Protein AF-A0A358DDV9-F1 (afdb_monomer_lite)

Radius of gyration: 21.18 Å; chains: 1; bounding box: 44×52×51 Å

Structure (mmCIF, N/CA/C/O backbone):
data_AF-A0A358DDV9-F1
#
_entry.id   AF-A0A358DDV9-F1
#
loop_
_atom_site.group_PDB
_atom_site.id
_atom_site.type_symbol
_atom_site.label_atom_id
_atom_site.label_alt_id
_atom_site.label_comp_id
_atom_site.label_asym_id
_atom_site.label_entity_id
_atom_site.label_seq_id
_atom_site.pdbx_PDB_ins_code
_atom_site.Cartn_x
_atom_site.Cartn_y
_atom_site.Cartn_z
_atom_site.occupancy
_atom_site.B_iso_or_equiv
_atom_site.auth_seq_id
_atom_site.auth_comp_id
_atom_site.auth_asym_id
_atom_site.auth_atom_id
_atom_site.pdbx_PDB_model_num
ATOM 1 N N . THR A 1 1 ? -27.838 -27.484 -22.856 1.00 43.94 1 THR A N 1
ATOM 2 C CA . THR A 1 1 ? -27.540 -26.101 -23.282 1.00 43.94 1 THR A CA 1
ATOM 3 C C . THR A 1 1 ? -26.037 -25.939 -23.310 1.00 43.94 1 THR A C 1
ATOM 5 O O . THR A 1 1 ? -25.402 -26.093 -22.277 1.00 43.94 1 THR A O 1
ATOM 8 N N . ALA A 1 2 ? -25.456 -25.784 -24.502 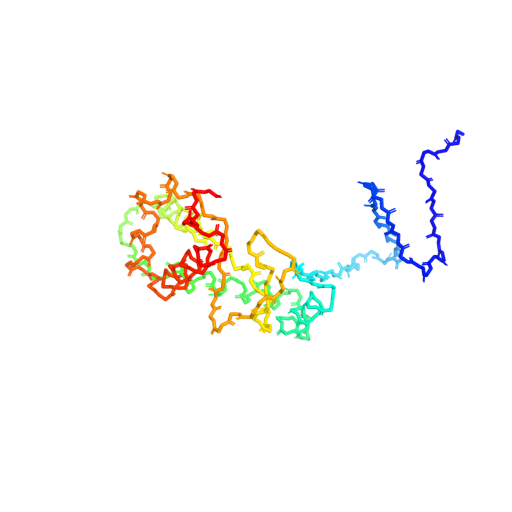1.00 45.12 2 ALA A N 1
ATOM 9 C CA . ALA A 1 2 ? -24.012 -25.664 -24.697 1.00 45.12 2 ALA A CA 1
ATOM 10 C C . ALA A 1 2 ? -23.512 -24.397 -23.985 1.00 45.12 2 ALA A C 1
ATOM 12 O O . ALA A 1 2 ? -23.775 -23.284 -24.432 1.00 45.12 2 ALA A O 1
ATOM 13 N N . GLY A 1 3 ? -22.915 -24.582 -22.807 1.00 51.78 3 GLY A N 1
ATOM 14 C CA . GLY A 1 3 ? -22.525 -23.502 -21.911 1.00 51.78 3 GLY A CA 1
ATOM 15 C C . GLY A 1 3 ? -21.353 -22.710 -22.472 1.00 51.78 3 GLY A C 1
ATOM 16 O O . GLY A 1 3 ? -20.380 -23.279 -22.956 1.00 51.78 3 GLY A O 1
ATOM 17 N N . THR A 1 4 ? -21.432 -21.390 -22.355 1.00 67.25 4 THR A N 1
ATOM 18 C CA . THR A 1 4 ? -20.440 -20.382 -22.767 1.00 67.25 4 THR A CA 1
ATOM 19 C C . THR A 1 4 ? -19.087 -20.477 -22.046 1.00 67.25 4 THR A C 1
ATOM 21 O O . THR A 1 4 ? -18.255 -19.589 -22.189 1.00 67.25 4 THR A O 1
ATOM 24 N N . ARG A 1 5 ? -18.837 -21.533 -21.260 1.00 64.50 5 ARG A N 1
ATOM 25 C CA . ARG A 1 5 ? -17.625 -21.710 -20.453 1.00 64.50 5 ARG A CA 1
ATOM 26 C C . ARG A 1 5 ? -17.111 -23.139 -20.577 1.00 64.50 5 ARG A C 1
ATOM 28 O O . ARG A 1 5 ? -17.841 -24.095 -20.319 1.00 64.50 5 ARG A O 1
ATOM 35 N N . LYS A 1 6 ? -15.842 -23.279 -20.962 1.00 72.81 6 LYS A N 1
ATOM 36 C CA . LYS A 1 6 ? -15.148 -24.565 -21.074 1.00 72.81 6 LYS A CA 1
ATOM 37 C C . LYS A 1 6 ? -14.293 -24.783 -19.830 1.00 72.81 6 LYS A C 1
ATOM 39 O O . LYS A 1 6 ? -13.366 -24.021 -19.580 1.00 72.81 6 LYS A O 1
ATOM 44 N N . ILE A 1 7 ? -14.615 -25.818 -19.055 1.00 68.69 7 ILE A N 1
ATOM 45 C CA . ILE A 1 7 ? -13.863 -26.182 -17.849 1.00 68.69 7 ILE A CA 1
ATOM 46 C C . ILE A 1 7 ? -12.661 -27.031 -18.259 1.00 68.69 7 ILE A C 1
ATOM 48 O O . ILE A 1 7 ? -12.810 -28.067 -18.910 1.00 68.69 7 ILE A O 1
ATOM 52 N N . TYR A 1 8 ? -11.470 -26.599 -17.859 1.00 69.56 8 TYR A N 1
ATOM 53 C CA . TYR A 1 8 ? -10.222 -27.311 -18.097 1.00 69.56 8 TYR A CA 1
ATOM 54 C C . TYR A 1 8 ? -9.736 -27.954 -16.794 1.00 69.56 8 TYR A C 1
ATOM 56 O O . TYR A 1 8 ? -9.265 -27.263 -15.901 1.00 69.56 8 TYR A O 1
ATOM 64 N N . THR A 1 9 ? -9.840 -29.281 -16.674 1.00 66.75 9 THR A N 1
ATOM 65 C CA . THR A 1 9 ? -9.521 -30.012 -15.426 1.00 66.75 9 THR A CA 1
ATOM 66 C C . THR A 1 9 ? -8.080 -30.530 -15.341 1.00 66.75 9 THR A C 1
ATOM 68 O O . THR A 1 9 ? -7.675 -31.032 -14.297 1.00 66.75 9 THR A O 1
ATOM 71 N N . ARG A 1 10 ? -7.301 -30.457 -16.432 1.00 62.28 10 ARG A N 1
ATOM 72 C CA . ARG A 1 10 ? -5.913 -30.969 -16.52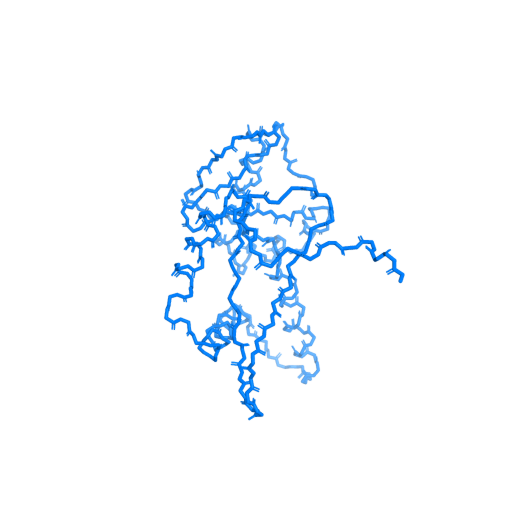5 1.00 62.28 10 ARG A CA 1
ATOM 73 C C . ARG A 1 10 ? -5.003 -30.105 -17.410 1.00 62.28 10 ARG A C 1
ATOM 75 O O . ARG A 1 10 ? -4.125 -30.625 -18.093 1.00 62.28 10 ARG A O 1
ATOM 82 N N . TYR A 1 11 ? -5.261 -28.802 -17.490 1.00 57.62 11 TYR A N 1
ATOM 83 C CA . TYR A 1 11 ? -4.493 -27.914 -18.365 1.00 57.62 11 TYR A CA 1
ATOM 84 C C . TYR A 1 11 ? -3.244 -27.400 -17.645 1.00 57.62 11 TYR A C 1
ATOM 86 O O . TYR A 1 11 ? -3.346 -26.836 -16.564 1.00 57.62 11 TYR A O 1
ATOM 94 N N . GLY A 1 12 ? -2.074 -27.640 -18.241 1.00 60.81 12 GLY A N 1
ATOM 95 C CA . GLY A 1 12 ? -0.760 -27.250 -17.712 1.00 60.81 12 GLY A CA 1
ATOM 96 C C . GLY A 1 12 ? -0.007 -26.278 -18.622 1.00 60.81 12 GLY A C 1
ATOM 97 O O . GLY A 1 12 ? 1.214 -26.339 -18.692 1.00 60.81 12 GLY A O 1
ATOM 98 N N . ARG A 1 13 ? -0.725 -25.450 -19.388 1.00 70.00 13 ARG A N 1
ATOM 99 C CA . ARG A 1 13 ? -0.152 -24.342 -20.168 1.00 70.00 13 ARG A CA 1
ATOM 100 C C . ARG A 1 13 ? -0.736 -23.023 -19.676 1.00 70.00 13 ARG A C 1
ATOM 102 O O . ARG A 1 13 ? -1.776 -23.019 -19.018 1.00 70.00 13 ARG A O 1
ATOM 109 N N . ASP A 1 14 ? -0.108 -21.926 -20.071 1.00 74.62 14 ASP A N 1
ATOM 110 C CA . ASP A 1 14 ? -0.629 -20.588 -19.815 1.00 74.62 14 ASP A CA 1
ATOM 111 C C . ASP A 1 14 ? -1.995 -20.402 -20.493 1.00 74.62 14 ASP A C 1
ATOM 113 O O . ASP A 1 14 ? -2.228 -20.843 -21.628 1.00 74.62 14 ASP A O 1
ATOM 117 N N . ILE A 1 15 ? -2.921 -19.786 -19.759 1.00 81.62 15 ILE A N 1
ATOM 118 C CA . ILE A 1 15 ? -4.228 -19.348 -20.255 1.00 81.62 15 ILE A CA 1
ATOM 119 C C . ILE A 1 15 ? -4.126 -17.835 -20.464 1.00 81.62 15 ILE A C 1
ATOM 121 O O . ILE A 1 15 ? -3.688 -17.126 -19.563 1.00 81.62 15 ILE A O 1
ATOM 125 N N . ALA A 1 16 ? -4.525 -17.351 -21.640 1.00 83.69 16 ALA A N 1
ATOM 126 C CA . ALA A 1 16 ? -4.517 -15.934 -22.002 1.00 83.69 16 ALA A CA 1
ATOM 127 C C . ALA A 1 16 ? -5.870 -15.529 -22.613 1.00 83.69 16 ALA A C 1
ATOM 129 O O . ALA A 1 16 ? -6.517 -16.344 -23.276 1.00 83.69 16 ALA A O 1
ATOM 130 N N . GLY A 1 17 ? -6.293 -14.286 -22.377 1.00 88.00 17 GLY A N 1
ATOM 131 C CA . GLY A 1 17 ? -7.603 -13.756 -22.757 1.00 88.00 17 GLY A CA 1
ATOM 132 C C . GLY A 1 17 ? -8.159 -12.773 -21.722 1.00 88.00 17 GLY A C 1
ATOM 133 O O . GLY A 1 17 ? -7.622 -12.651 -20.624 1.00 88.00 17 GLY A O 1
ATOM 134 N N . ASP A 1 18 ? -9.251 -12.102 -22.080 1.00 90.12 18 ASP A N 1
ATOM 135 C CA . ASP A 1 18 ? -9.812 -10.990 -21.295 1.00 90.12 18 ASP A CA 1
ATOM 136 C C . ASP A 1 18 ? -10.869 -11.429 -20.258 1.00 90.12 18 ASP A C 1
ATOM 138 O O . ASP A 1 18 ? -11.286 -10.636 -19.419 1.00 90.12 18 ASP A O 1
ATOM 142 N N . ASP A 1 19 ? -11.302 -12.695 -20.297 1.00 90.44 19 ASP A N 1
ATOM 143 C CA . ASP A 1 19 ? -12.260 -13.304 -19.357 1.00 90.44 19 ASP A CA 1
ATOM 144 C C . ASP A 1 19 ? -11.691 -14.635 -18.844 1.00 90.44 19 ASP A C 1
ATOM 146 O O . ASP A 1 19 ? -11.998 -15.723 -19.344 1.00 90.44 19 ASP A O 1
ATOM 150 N N . ILE A 1 20 ? -10.768 -14.531 -17.884 1.00 87.94 20 ILE A N 1
ATOM 151 C CA . ILE A 1 20 ? -10.123 -15.671 -17.229 1.00 87.94 20 ILE A CA 1
ATOM 152 C C . ILE A 1 20 ? -10.544 -15.700 -15.765 1.00 87.94 20 ILE A C 1
ATOM 154 O O . ILE A 1 20 ? -10.484 -14.699 -15.056 1.00 87.94 20 ILE A O 1
ATOM 158 N N . GLY A 1 21 ? -10.905 -16.889 -15.291 1.00 87.94 21 GLY A N 1
ATOM 159 C CA . GLY A 1 21 ? -11.133 -17.157 -13.881 1.00 87.94 21 GLY A CA 1
ATOM 160 C C . GLY A 1 21 ? -10.592 -18.524 -13.491 1.00 87.94 21 GLY A C 1
ATOM 161 O O . GLY A 1 21 ? -10.412 -19.406 -14.333 1.00 87.94 21 GLY A O 1
ATOM 162 N N . ALA A 1 22 ? -10.361 -18.701 -12.196 1.00 87.06 22 ALA A N 1
ATOM 163 C CA . ALA A 1 22 ? -10.028 -19.987 -11.605 1.00 87.06 22 ALA A CA 1
ATOM 164 C C . ALA A 1 22 ? -11.187 -20.460 -10.721 1.00 87.06 22 ALA A C 1
ATOM 166 O O . ALA A 1 22 ? -11.834 -19.664 -10.041 1.00 87.06 22 ALA A O 1
ATOM 167 N N . TYR A 1 23 ? -11.447 -21.765 -10.737 1.00 89.00 23 TYR A N 1
ATOM 168 C CA . TYR A 1 23 ? -12.404 -22.414 -9.850 1.00 89.00 23 TYR A CA 1
ATOM 169 C C . TYR A 1 23 ? -11.693 -23.547 -9.121 1.00 89.00 23 TYR A C 1
ATOM 171 O O . TYR A 1 23 ? -11.092 -24.415 -9.756 1.00 89.00 23 TYR A O 1
ATOM 179 N N . PHE A 1 24 ? -11.784 -23.530 -7.796 1.00 89.00 24 PHE A N 1
ATOM 180 C CA . PHE A 1 24 ? -11.208 -24.543 -6.924 1.00 89.00 24 PHE A CA 1
ATOM 181 C C . PHE A 1 24 ? -12.332 -25.227 -6.149 1.00 89.00 24 PHE A C 1
ATOM 183 O O . PHE A 1 24 ? -13.232 -24.564 -5.633 1.00 89.00 24 PHE A O 1
ATOM 190 N N . SER A 1 25 ? -12.278 -26.553 -6.070 1.00 91.38 25 SER A N 1
ATOM 191 C CA . SER A 1 25 ? -13.207 -27.372 -5.293 1.00 91.38 25 SER A CA 1
ATOM 192 C C . SER A 1 25 ? -12.424 -28.275 -4.356 1.00 91.38 25 SER A C 1
ATOM 194 O O . SER A 1 25 ? -11.454 -28.904 -4.783 1.00 91.38 25 SER A O 1
ATOM 196 N N . TYR A 1 26 ? -12.878 -28.366 -3.112 1.00 92.25 26 TYR A N 1
ATOM 197 C CA . TYR A 1 26 ? -12.244 -29.146 -2.057 1.00 92.25 26 TYR A CA 1
ATOM 198 C C . TYR A 1 26 ? -13.304 -29.984 -1.346 1.00 92.25 26 TYR A C 1
ATOM 200 O O . TYR A 1 26 ? -14.409 -29.497 -1.098 1.00 92.25 26 TYR A O 1
ATOM 208 N N . ASP A 1 27 ? -12.956 -31.218 -0.994 1.00 95.25 27 ASP A N 1
ATOM 209 C CA . ASP A 1 27 ? -13.767 -32.041 -0.102 1.00 95.25 27 ASP A CA 1
ATOM 210 C C . ASP A 1 27 ? -13.428 -31.659 1.344 1.00 95.25 27 ASP A C 1
ATOM 212 O O . ASP A 1 27 ? -12.321 -31.927 1.807 1.00 95.25 27 ASP A O 1
ATOM 216 N N . VAL A 1 28 ? -14.363 -31.017 2.049 1.00 96.00 28 VAL A N 1
ATOM 217 C CA . VAL A 1 28 ? -14.171 -30.538 3.431 1.00 96.00 28 VAL A CA 1
ATOM 218 C C . VAL A 1 28 ? -15.183 -31.150 4.391 1.00 96.00 28 VAL A C 1
ATOM 220 O O . VAL A 1 28 ? -16.326 -31.440 4.024 1.00 96.00 28 VAL A O 1
ATOM 223 N N . LYS A 1 29 ? -14.782 -31.331 5.650 1.00 96.81 29 LYS A N 1
ATOM 224 C CA . LYS A 1 29 ? -15.687 -31.738 6.734 1.00 96.81 29 LYS A CA 1
ATOM 225 C C . LYS A 1 29 ? -16.402 -30.530 7.338 1.00 96.81 29 LYS A C 1
ATOM 227 O O . LYS A 1 29 ? -15.952 -29.391 7.241 1.00 96.81 29 LYS A O 1
ATOM 232 N N . ALA A 1 30 ? -17.516 -30.784 8.025 1.00 94.81 30 ALA A N 1
ATOM 233 C CA . ALA A 1 30 ? -18.192 -29.748 8.798 1.00 94.81 30 ALA A CA 1
ATOM 234 C C . ALA A 1 30 ? -17.233 -29.148 9.845 1.00 94.81 30 ALA A C 1
ATOM 236 O O . ALA A 1 30 ? -16.686 -29.878 10.672 1.00 94.81 30 ALA A O 1
ATOM 237 N N . GLY A 1 31 ? -17.043 -27.826 9.797 1.00 93.75 31 GLY A N 1
ATOM 238 C CA . GLY A 1 31 ? -16.140 -27.090 10.690 1.00 93.75 31 GLY A CA 1
ATOM 239 C C . GLY A 1 31 ? -14.679 -27.014 10.232 1.00 93.75 31 GLY A C 1
ATOM 240 O O . GLY A 1 31 ? -13.867 -26.443 10.953 1.00 93.75 31 GLY A O 1
ATOM 241 N N . GLU A 1 32 ? -14.332 -27.565 9.066 1.00 96.00 32 GLU A N 1
ATOM 242 C CA . GLU A 1 32 ? -12.999 -27.422 8.474 1.00 96.00 32 GLU A CA 1
ATOM 243 C C . GLU A 1 32 ? -12.849 -26.063 7.769 1.00 96.00 32 GLU A C 1
ATOM 245 O O . GLU A 1 32 ? -13.756 -25.612 7.065 1.00 96.00 32 GLU A O 1
ATOM 250 N N . THR A 1 33 ? -11.700 -25.412 7.962 1.00 94.19 33 THR A N 1
ATOM 251 C CA . THR A 1 33 ? -11.392 -24.086 7.408 1.00 94.19 33 THR A CA 1
ATOM 252 C C . THR A 1 33 ? -10.370 -24.213 6.289 1.00 94.19 33 THR A C 1
ATOM 254 O O . THR A 1 33 ? -9.328 -24.840 6.467 1.00 94.19 33 THR A O 1
ATOM 257 N N . ILE A 1 34 ? -10.642 -23.564 5.158 1.00 93.62 34 ILE A N 1
ATOM 258 C CA . ILE A 1 34 ? -9.663 -23.377 4.087 1.00 93.62 34 ILE A CA 1
ATOM 259 C C . ILE A 1 34 ? -9.066 -21.985 4.243 1.00 93.62 34 ILE A C 1
ATOM 261 O O . ILE A 1 34 ? -9.779 -20.986 4.147 1.00 93.62 34 ILE A O 1
ATOM 265 N N . GLU A 1 35 ? -7.760 -21.922 4.467 1.00 93.44 35 GLU A N 1
ATOM 266 C CA . GLU A 1 35 ? -7.022 -20.665 4.480 1.00 93.44 35 GLU A CA 1
ATOM 267 C C . GLU A 1 35 ? -6.398 -20.409 3.106 1.00 93.44 35 GLU A C 1
ATOM 269 O O . GLU A 1 35 ? -5.891 -21.323 2.454 1.00 93.44 35 GLU A O 1
ATOM 274 N N . VAL A 1 36 ? -6.447 -19.154 2.657 1.00 92.56 36 VAL A N 1
ATOM 275 C CA . VAL A 1 36 ? -5.924 -18.739 1.353 1.00 92.56 36 VAL A CA 1
ATOM 276 C C . VAL A 1 36 ? -4.949 -17.593 1.552 1.00 92.56 36 VAL A C 1
ATOM 278 O O . VAL A 1 36 ? -5.253 -16.611 2.227 1.00 92.56 36 VAL A O 1
ATOM 281 N N . GLN A 1 37 ? -3.790 -17.719 0.918 1.00 94.06 37 GLN A N 1
ATOM 282 C CA . GLN A 1 37 ? -2.757 -16.699 0.878 1.00 94.06 37 GLN A CA 1
ATOM 283 C C . GLN A 1 37 ? -2.622 -16.161 -0.542 1.00 94.06 37 GLN A C 1
ATOM 285 O O . GLN A 1 37 ? -2.639 -16.927 -1.507 1.00 94.06 37 GLN A O 1
ATOM 290 N N . ILE A 1 38 ? -2.492 -14.842 -0.670 1.00 94.56 38 ILE A N 1
ATOM 291 C CA . ILE A 1 38 ? -2.387 -14.163 -1.961 1.00 94.56 38 ILE A CA 1
ATOM 292 C C . ILE A 1 38 ? -1.228 -13.175 -1.886 1.00 94.56 38 ILE A C 1
ATOM 294 O O . ILE A 1 38 ? -1.235 -12.276 -1.049 1.00 94.56 38 ILE A O 1
ATOM 298 N N . GLY A 1 39 ? -0.250 -13.357 -2.769 1.00 95.56 39 GLY A N 1
ATOM 299 C CA . GLY A 1 39 ? 0.784 -12.370 -3.060 1.00 95.56 39 GLY A CA 1
ATOM 300 C C . GLY A 1 39 ? 0.441 -11.627 -4.346 1.00 95.56 39 GLY A C 1
ATOM 301 O O . GLY A 1 39 ? -0.115 -12.213 -5.278 1.00 95.56 39 GLY A O 1
ATOM 302 N N . VAL A 1 40 ? 0.771 -10.341 -4.401 1.00 97.00 40 VAL A N 1
ATOM 303 C CA . VAL A 1 40 ? 0.565 -9.482 -5.573 1.00 97.00 40 VAL A CA 1
ATOM 304 C C . VAL A 1 40 ? 1.893 -8.820 -5.920 1.00 97.00 40 VAL A C 1
ATOM 306 O O . VAL A 1 40 ? 2.681 -8.514 -5.030 1.00 97.00 40 VAL A O 1
ATOM 309 N N . SER A 1 41 ? 2.138 -8.625 -7.212 1.00 98.06 41 SER A N 1
ATOM 310 C CA . SER A 1 41 ? 3.259 -7.848 -7.741 1.00 98.06 41 SER A CA 1
ATOM 311 C C . SER A 1 41 ? 2.834 -7.211 -9.059 1.00 98.06 41 SER A C 1
ATOM 313 O O . SER A 1 41 ? 2.090 -7.814 -9.836 1.00 98.06 41 SER A O 1
ATOM 315 N N . PHE A 1 42 ? 3.333 -6.004 -9.317 1.00 96.25 42 PHE A N 1
ATOM 316 C CA . PHE A 1 42 ? 3.199 -5.330 -10.611 1.00 96.25 42 PHE A CA 1
ATOM 317 C C . PHE A 1 42 ? 4.318 -5.703 -11.598 1.00 96.25 42 PHE A C 1
ATOM 319 O O . PHE A 1 42 ? 4.303 -5.243 -12.736 1.00 96.25 42 PHE A O 1
ATOM 326 N N . VAL A 1 43 ? 5.292 -6.516 -11.173 1.00 97.75 43 VAL A N 1
ATOM 327 C CA . VAL A 1 43 ? 6.468 -6.901 -11.963 1.00 97.75 43 VAL A CA 1
ATOM 328 C C . VAL A 1 43 ? 6.337 -8.328 -12.486 1.00 97.75 43 VAL A C 1
ATOM 330 O O . VAL A 1 43 ? 6.463 -8.557 -13.687 1.00 97.75 43 VAL A O 1
ATOM 333 N N . SER A 1 44 ? 6.119 -9.313 -11.606 1.00 96.81 44 SER A N 1
ATOM 334 C CA . SER A 1 44 ? 6.061 -10.718 -12.026 1.00 96.81 44 SER A CA 1
ATOM 335 C C . SER A 1 44 ? 5.386 -11.642 -11.009 1.00 96.81 44 SER A C 1
ATOM 337 O O . SER A 1 44 ? 5.310 -11.355 -9.816 1.00 96.81 44 SER A O 1
ATOM 339 N N . THR A 1 45 ? 4.965 -12.828 -11.460 1.00 96.50 45 THR A N 1
ATOM 340 C CA . THR A 1 45 ? 4.475 -13.894 -10.569 1.00 96.50 45 THR A CA 1
ATOM 341 C C . THR A 1 45 ? 5.559 -14.433 -9.633 1.00 96.50 45 THR A C 1
ATOM 343 O O . THR A 1 45 ? 5.239 -14.937 -8.558 1.00 96.50 45 THR A O 1
ATOM 346 N N . ALA A 1 46 ? 6.835 -14.349 -10.030 1.00 97.69 46 ALA A N 1
ATOM 347 C CA . ALA A 1 46 ? 7.959 -14.738 -9.182 1.00 97.69 46 ALA A CA 1
ATOM 348 C C . ALA A 1 46 ? 8.132 -13.748 -8.023 1.00 97.69 46 ALA A C 1
ATOM 350 O O . ALA A 1 46 ? 8.225 -14.177 -6.878 1.00 97.69 46 ALA A O 1
ATOM 351 N N . ASN A 1 47 ? 8.053 -12.445 -8.299 1.00 98.31 47 ASN A N 1
ATOM 352 C CA . ASN A 1 47 ? 8.091 -11.413 -7.266 1.00 98.31 47 ASN A CA 1
ATOM 353 C C . ASN A 1 47 ? 6.861 -11.496 -6.351 1.00 98.31 47 ASN A C 1
ATOM 355 O O . ASN A 1 47 ? 6.996 -11.386 -5.142 1.00 98.31 47 ASN A O 1
ATOM 359 N N . ALA A 1 48 ? 5.668 -11.774 -6.892 1.00 98.00 48 ALA A N 1
ATOM 360 C CA . ALA A 1 48 ? 4.475 -11.988 -6.067 1.00 98.00 48 ALA A CA 1
ATOM 361 C C . ALA A 1 48 ? 4.655 -13.153 -5.073 1.00 98.00 48 ALA A C 1
ATOM 363 O O . ALA A 1 48 ? 4.189 -13.081 -3.935 1.00 98.00 48 ALA A O 1
ATOM 364 N N . ARG A 1 49 ? 5.345 -14.223 -5.494 1.00 96.56 49 ARG A N 1
ATOM 365 C CA . ARG A 1 49 ? 5.719 -15.343 -4.622 1.00 96.56 49 ARG A CA 1
ATOM 366 C C . ARG A 1 49 ? 6.773 -14.932 -3.595 1.00 96.56 49 ARG A C 1
ATOM 368 O O . ARG A 1 49 ? 6.608 -15.269 -2.431 1.00 96.56 49 ARG A O 1
ATOM 375 N N . GLU A 1 50 ? 7.799 -14.190 -4.005 1.00 98.00 50 GLU A N 1
ATOM 376 C CA . GLU A 1 50 ? 8.831 -13.662 -3.103 1.00 98.00 50 GLU A CA 1
ATOM 377 C C . GLU A 1 50 ? 8.224 -12.758 -2.018 1.00 98.00 50 GLU A C 1
ATOM 379 O O . GLU A 1 50 ? 8.525 -12.940 -0.841 1.00 98.00 50 GLU A O 1
ATOM 384 N N . ASN A 1 51 ? 7.299 -11.863 -2.386 1.00 97.88 51 ASN A N 1
ATOM 385 C CA . ASN A 1 51 ? 6.546 -11.030 -1.445 1.00 97.88 51 ASN A CA 1
ATOM 386 C C . ASN A 1 51 ? 5.805 -11.905 -0.425 1.00 97.88 51 ASN A C 1
ATOM 388 O O . ASN A 1 51 ? 5.924 -11.703 0.782 1.00 97.88 51 ASN A O 1
ATOM 392 N N . LEU A 1 52 ? 5.080 -12.924 -0.902 1.00 96.25 52 LEU A N 1
ATOM 393 C CA . LEU A 1 52 ? 4.319 -13.816 -0.031 1.00 96.25 52 LEU A CA 1
ATOM 394 C C . LEU A 1 52 ? 5.222 -14.601 0.934 1.00 96.25 52 LEU A C 1
ATOM 396 O O . LEU A 1 52 ? 4.903 -14.724 2.116 1.00 96.25 52 LEU A O 1
ATOM 400 N N . GLU A 1 53 ? 6.345 -15.122 0.443 1.00 95.50 53 GLU A N 1
ATOM 401 C CA . GLU A 1 53 ? 7.315 -15.870 1.246 1.00 95.50 53 GLU A CA 1
ATOM 402 C C . GLU A 1 53 ? 8.025 -14.974 2.268 1.00 95.50 53 GLU A C 1
ATOM 404 O O . GLU A 1 53 ? 8.238 -15.402 3.400 1.00 95.50 53 GLU A O 1
ATOM 409 N N . ALA A 1 54 ? 8.344 -13.727 1.916 1.00 96.06 54 ALA A N 1
ATOM 410 C CA . ALA A 1 54 ? 8.976 -12.775 2.825 1.00 96.06 54 ALA A CA 1
ATOM 411 C C . ALA A 1 54 ? 8.020 -12.285 3.927 1.00 96.06 54 ALA A C 1
ATOM 413 O O . ALA A 1 54 ? 8.419 -12.177 5.087 1.00 96.06 54 ALA A O 1
ATOM 414 N N . GLU A 1 55 ? 6.763 -12.000 3.584 1.00 94.31 55 GLU A N 1
ATOM 415 C CA . GLU A 1 55 ? 5.797 -11.373 4.496 1.00 94.31 55 GLU A CA 1
ATOM 416 C C . GLU A 1 55 ? 4.990 -12.381 5.324 1.00 94.31 55 GLU A C 1
ATOM 418 O O . GLU A 1 55 ? 4.511 -12.050 6.410 1.00 94.31 55 GLU A O 1
ATOM 423 N N . GLN A 1 56 ? 4.812 -13.608 4.825 1.00 90.62 56 GLN A N 1
ATOM 424 C CA . GLN A 1 56 ? 3.915 -14.604 5.418 1.00 90.62 56 GLN A CA 1
ATOM 425 C C . GLN A 1 56 ? 4.567 -15.986 5.593 1.00 90.62 56 GLN A C 1
ATOM 427 O O . GLN A 1 56 ? 3.879 -17.011 5.566 1.00 90.62 56 GLN A O 1
ATOM 432 N N . ASN A 1 57 ? 5.888 -16.046 5.802 1.00 88.56 57 ASN A N 1
ATOM 433 C CA . ASN A 1 57 ? 6.570 -17.302 6.123 1.00 88.56 57 ASN A CA 1
ATOM 434 C C . ASN A 1 57 ? 5.984 -17.948 7.395 1.00 88.56 57 ASN A C 1
ATOM 436 O O . ASN A 1 57 ? 5.850 -17.296 8.431 1.00 88.56 57 ASN A O 1
ATOM 440 N N . GLY A 1 58 ? 5.659 -19.243 7.341 1.00 87.62 58 GLY A N 1
ATOM 441 C CA . GLY A 1 58 ? 5.053 -19.955 8.473 1.00 87.62 58 GLY A CA 1
ATOM 442 C C . GLY A 1 58 ? 3.640 -19.467 8.821 1.00 87.62 58 GLY A C 1
ATOM 443 O O . GLY A 1 58 ? 3.278 -19.440 10.000 1.00 87.62 58 GLY A O 1
ATOM 444 N N . PHE A 1 59 ? 2.881 -19.053 7.803 1.00 90.50 59 PHE A N 1
ATOM 445 C CA . PHE A 1 59 ? 1.547 -18.463 7.895 1.00 90.50 59 PHE A CA 1
ATOM 446 C C . PHE A 1 59 ? 0.611 -19.134 8.904 1.00 90.50 59 PHE A C 1
ATOM 448 O O . PHE A 1 59 ? 0.457 -20.355 8.944 1.00 90.50 59 PHE A O 1
ATOM 455 N N . GLN A 1 60 ? -0.048 -18.285 9.693 1.00 93.25 60 GLN A N 1
ATOM 456 C CA . GLN A 1 60 ? -1.171 -18.623 10.562 1.00 93.25 60 GLN A CA 1
ATOM 457 C C . GLN A 1 60 ? -2.117 -17.423 10.563 1.00 93.25 60 GLN A C 1
ATOM 459 O O . GLN A 1 60 ? -1.699 -16.327 10.954 1.00 93.25 60 GLN A O 1
ATOM 464 N N . PHE A 1 61 ? -3.374 -17.607 10.151 1.00 95.44 61 PHE A N 1
ATOM 465 C CA . PHE A 1 61 ? -4.309 -16.495 9.946 1.00 95.44 61 PHE A CA 1
ATOM 466 C C . PHE A 1 61 ? -4.429 -15.578 11.171 1.00 95.44 61 PHE A C 1
ATOM 468 O O . PHE A 1 61 ? -4.307 -14.356 11.059 1.00 95.44 61 PHE A O 1
ATOM 475 N N . ASP A 1 62 ? -4.592 -16.157 12.364 1.00 95.50 62 ASP A N 1
ATOM 476 C CA . ASP A 1 62 ? -4.714 -15.384 13.602 1.00 95.50 62 ASP A CA 1
ATOM 477 C C . ASP A 1 62 ? -3.447 -14.582 13.931 1.00 95.50 62 ASP A C 1
ATOM 479 O O . ASP A 1 62 ? -3.553 -13.465 14.440 1.00 95.50 62 ASP A O 1
ATOM 483 N N . LYS A 1 63 ? -2.251 -15.101 13.613 1.00 94.94 63 LYS A N 1
ATOM 484 C CA . LYS A 1 63 ? -1.000 -14.349 13.802 1.00 94.94 63 LYS A CA 1
ATOM 485 C C . LYS A 1 63 ? -0.930 -13.154 12.863 1.00 94.94 63 LYS A C 1
ATOM 487 O O . LYS A 1 63 ? -0.600 -12.063 13.316 1.00 94.94 63 LYS A O 1
ATOM 492 N N . VAL A 1 64 ? -1.290 -13.340 11.592 1.00 95.94 64 VAL A N 1
ATOM 493 C CA . VAL A 1 64 ? -1.327 -12.247 10.607 1.00 95.94 64 VAL A CA 1
ATOM 494 C C . VAL A 1 64 ? -2.349 -11.185 11.021 1.00 95.94 64 VAL A C 1
ATOM 496 O O . VAL A 1 64 ? -2.033 -9.997 11.018 1.00 95.94 64 VAL A O 1
ATOM 499 N N . ARG A 1 65 ? -3.546 -11.593 11.468 1.00 97.00 65 ARG A N 1
ATOM 500 C CA . ARG A 1 65 ? -4.577 -10.669 11.973 1.00 97.00 65 ARG A CA 1
ATOM 501 C C . ARG A 1 65 ? -4.085 -9.859 13.173 1.00 97.00 65 ARG A C 1
ATOM 503 O O . ARG A 1 65 ? -4.316 -8.651 13.230 1.00 97.00 65 ARG A O 1
ATOM 510 N N . THR A 1 66 ? -3.435 -10.511 14.134 1.00 97.38 66 THR A N 1
ATOM 511 C CA . THR A 1 66 ? -2.902 -9.843 15.329 1.00 97.38 66 THR A CA 1
ATOM 512 C C . THR A 1 66 ? -1.781 -8.874 14.965 1.00 97.38 66 THR A C 1
ATOM 514 O O . THR A 1 66 ? -1.856 -7.713 15.357 1.00 97.38 66 THR A O 1
ATOM 517 N N . ALA A 1 67 ? -0.820 -9.293 14.137 1.00 96.50 67 ALA A N 1
ATOM 518 C CA . ALA A 1 67 ? 0.265 -8.427 13.674 1.00 96.50 67 ALA A CA 1
ATOM 519 C C . ALA A 1 67 ? -0.261 -7.195 12.915 1.00 96.50 67 ALA A C 1
ATOM 521 O O . ALA A 1 67 ? 0.206 -6.078 13.137 1.00 96.50 67 ALA A O 1
ATOM 522 N N . ALA A 1 68 ? -1.289 -7.364 12.075 1.00 97.31 68 ALA A N 1
ATOM 523 C CA . ALA A 1 68 ? -1.940 -6.248 11.393 1.00 97.31 68 ALA A CA 1
ATOM 524 C C . ALA A 1 68 ? -2.599 -5.271 12.382 1.00 97.31 68 ALA A C 1
ATOM 526 O O . ALA A 1 68 ? -2.461 -4.056 12.236 1.00 97.31 68 ALA A O 1
ATOM 527 N N . ARG A 1 69 ? -3.288 -5.782 13.413 1.00 98.31 69 ARG A N 1
ATOM 528 C CA . ARG A 1 69 ? -3.898 -4.949 14.462 1.00 98.31 69 ARG A CA 1
ATOM 529 C C . ARG A 1 69 ? -2.844 -4.170 15.248 1.00 98.31 69 ARG A C 1
ATOM 531 O O . ARG A 1 69 ? -3.036 -2.984 15.486 1.00 98.31 69 ARG A O 1
ATOM 538 N N . GLU A 1 70 ? -1.750 -4.817 15.630 1.00 98.38 70 GLU A N 1
ATOM 539 C CA . GLU A 1 70 ? -0.640 -4.179 16.347 1.00 98.38 70 GLU A CA 1
ATOM 540 C C . GLU A 1 70 ? 0.043 -3.102 15.496 1.00 98.38 70 GLU A C 1
ATOM 542 O O . GLU A 1 70 ? 0.346 -2.019 15.996 1.00 98.38 70 GLU A O 1
ATOM 547 N N . SER A 1 71 ? 0.228 -3.356 14.195 1.00 97.94 71 SER A N 1
ATOM 548 C CA . SER A 1 71 ? 0.756 -2.347 13.273 1.00 97.94 71 SER A CA 1
ATOM 549 C C . SER A 1 71 ? -0.172 -1.137 13.174 1.00 97.94 71 SER A C 1
ATOM 551 O O . SER A 1 71 ? 0.308 -0.006 13.188 1.00 97.94 71 SER A O 1
ATOM 553 N N . TRP A 1 72 ? -1.490 -1.350 13.105 1.00 98.44 72 TRP A N 1
ATOM 554 C CA . TRP A 1 72 ? -2.452 -0.245 13.092 1.00 98.44 72 TRP A CA 1
ATOM 555 C C . TRP A 1 72 ? -2.456 0.533 14.400 1.00 98.44 72 TRP A C 1
ATOM 557 O O . TRP A 1 72 ? -2.439 1.760 14.364 1.00 98.44 72 TRP A O 1
ATOM 567 N N . GLU A 1 73 ? -2.427 -0.156 15.540 1.00 98.00 73 GLU A N 1
ATOM 568 C CA . GLU A 1 73 ? -2.350 0.489 16.852 1.00 98.00 73 GLU A CA 1
ATOM 569 C C . GLU A 1 73 ? -1.117 1.392 16.939 1.00 98.00 73 GLU A C 1
ATOM 571 O O . GLU A 1 73 ? -1.228 2.547 17.334 1.00 98.00 73 GLU A O 1
ATOM 576 N N . LYS A 1 74 ? 0.046 0.911 16.481 1.00 97.81 74 LYS A N 1
ATOM 577 C CA . LYS A 1 74 ? 1.282 1.700 16.457 1.00 97.81 74 LYS A CA 1
ATOM 578 C C . LYS A 1 74 ? 1.157 2.973 15.617 1.00 97.81 74 LYS A C 1
ATOM 580 O O . LYS A 1 74 ? 1.635 4.021 16.049 1.00 97.81 74 LYS A O 1
ATOM 585 N N . GLU A 1 75 ? 0.564 2.895 14.426 1.00 97.38 75 GLU A N 1
ATOM 586 C CA . GLU A 1 75 ? 0.415 4.081 13.575 1.00 97.38 75 GLU A CA 1
ATOM 587 C C . GLU A 1 75 ? -0.632 5.050 14.147 1.00 97.38 75 GLU A C 1
ATOM 589 O O . GLU A 1 75 ? -0.360 6.240 14.267 1.00 97.38 75 GLU A O 1
ATOM 594 N N . LEU A 1 76 ? -1.791 4.562 14.598 1.00 97.44 76 LEU A N 1
ATOM 595 C CA . LEU A 1 76 ? -2.843 5.413 15.170 1.00 97.44 76 LEU A CA 1
ATOM 596 C C . LEU A 1 76 ? -2.422 6.057 16.502 1.00 97.44 76 LEU A C 1
ATOM 598 O O . LEU A 1 76 ? -2.780 7.206 16.769 1.00 97.44 76 LEU A O 1
ATOM 602 N N . ALA A 1 77 ? -1.609 5.367 17.306 1.00 96.56 77 ALA A N 1
ATOM 603 C CA . ALA A 1 77 ? -1.093 5.865 18.579 1.00 96.56 77 ALA A CA 1
ATOM 604 C C . ALA A 1 77 ? -0.106 7.036 18.439 1.00 96.56 77 ALA A C 1
ATOM 606 O O . ALA A 1 77 ? 0.229 7.665 19.444 1.00 96.56 77 ALA A O 1
ATOM 607 N N . ARG A 1 78 ? 0.329 7.395 17.217 1.00 96.31 78 ARG A N 1
ATOM 608 C CA . ARG A 1 78 ? 1.116 8.622 16.996 1.00 96.31 78 ARG A CA 1
ATOM 609 C C . ARG A 1 78 ? 0.367 9.890 17.409 1.00 96.31 78 ARG A C 1
ATOM 611 O O . ARG A 1 78 ? 1.008 10.908 17.662 1.00 96.31 78 ARG A O 1
ATOM 618 N N . VAL A 1 79 ? -0.967 9.842 17.486 1.00 96.88 79 VAL A N 1
ATOM 619 C CA . VAL A 1 79 ? -1.789 10.953 17.976 1.00 96.88 79 VAL A CA 1
ATOM 620 C C . VAL A 1 79 ? -2.642 10.503 19.160 1.00 96.88 79 VAL A C 1
ATOM 622 O O . VAL A 1 79 ? -3.624 9.774 19.011 1.00 96.88 79 VAL A O 1
ATOM 625 N N . GLY A 1 80 ? -2.280 10.981 20.351 1.00 95.69 80 GLY A N 1
ATOM 626 C CA . GLY A 1 80 ? -3.102 10.866 21.553 1.00 95.69 80 GLY A CA 1
ATOM 627 C C . GLY A 1 80 ? -4.086 12.029 21.652 1.00 95.69 80 GLY A C 1
ATOM 628 O O . GLY A 1 80 ? -3.683 13.186 21.537 1.00 95.69 80 GLY A O 1
ATOM 629 N N . ILE A 1 81 ? -5.368 11.729 21.872 1.00 95.69 81 ILE A N 1
ATOM 630 C CA . ILE A 1 81 ? -6.415 12.737 22.085 1.00 95.69 81 ILE A CA 1
ATOM 631 C C . ILE A 1 81 ? -7.013 12.622 23.491 1.00 95.69 81 ILE A C 1
ATOM 633 O O . ILE A 1 81 ? -7.317 11.527 23.971 1.00 95.69 81 ILE A O 1
ATOM 637 N N . GLU A 1 82 ? -7.230 13.766 24.137 1.00 95.00 82 GLU A N 1
ATOM 638 C CA . GLU A 1 82 ? -7.903 13.874 25.434 1.00 95.00 82 GLU A CA 1
ATOM 639 C C . GLU A 1 82 ? -9.252 14.595 25.293 1.00 95.00 82 GLU A C 1
ATOM 641 O O . GLU A 1 82 ? -9.449 15.419 24.400 1.00 95.00 82 GLU A O 1
ATOM 646 N N . GLY A 1 83 ? -10.200 14.278 26.180 1.00 94.25 83 GLY A N 1
ATOM 647 C CA . GLY A 1 83 ? -11.570 14.798 26.109 1.00 94.25 83 GLY A CA 1
ATOM 648 C C . GLY A 1 83 ? -12.436 14.139 25.023 1.00 94.25 83 GLY A C 1
ATOM 649 O O . GLY A 1 83 ? -12.123 13.051 24.534 1.00 94.25 83 GLY A O 1
ATOM 650 N N . GLY A 1 84 ? -13.556 14.789 24.691 1.00 95.12 84 GLY A N 1
ATOM 651 C CA . GLY A 1 84 ? -14.543 14.318 23.710 1.00 95.12 84 GLY A CA 1
ATOM 652 C C . GLY A 1 84 ? -15.393 13.120 24.162 1.00 95.12 84 GLY A C 1
ATOM 653 O O . GLY A 1 84 ? -15.073 12.420 25.126 1.00 95.12 84 GLY A O 1
ATOM 654 N N . THR A 1 85 ? -16.502 12.877 23.463 1.00 97.94 85 THR A N 1
ATOM 655 C CA . THR A 1 85 ? -17.325 11.670 23.646 1.00 97.94 85 THR A CA 1
ATOM 656 C C . THR A 1 85 ? -16.662 10.451 23.001 1.00 97.94 85 THR A C 1
ATOM 658 O O . THR A 1 85 ? -15.772 10.583 22.159 1.00 97.94 85 THR A O 1
ATOM 661 N N . ALA A 1 86 ? -17.111 9.243 23.359 1.00 97.25 86 ALA A N 1
ATOM 662 C CA . ALA A 1 86 ? -16.651 8.014 22.708 1.00 97.25 86 ALA A CA 1
ATOM 663 C C . ALA A 1 86 ? -16.838 8.072 21.178 1.00 97.25 86 ALA A C 1
ATOM 665 O O . ALA A 1 86 ? -15.910 7.756 20.437 1.00 97.25 86 ALA A O 1
ATOM 666 N N . ASP A 1 87 ? -17.980 8.581 20.712 1.00 98.19 87 ASP A N 1
ATOM 667 C CA . ASP A 1 87 ? -18.277 8.716 19.282 1.00 98.19 87 ASP A CA 1
ATOM 668 C C . ASP A 1 87 ? -17.318 9.680 18.575 1.00 98.19 87 ASP A C 1
ATOM 670 O O . ASP A 1 87 ? -16.853 9.402 17.472 1.00 98.19 87 ASP A O 1
ATOM 674 N N . GLN A 1 88 ? -16.950 10.791 19.220 1.00 98.25 88 GLN A N 1
ATOM 675 C CA . GLN A 1 88 ? -15.975 11.732 18.660 1.00 98.25 88 GLN A CA 1
ATOM 676 C C . GLN A 1 88 ? -14.588 11.095 18.513 1.00 98.25 88 GLN A C 1
ATOM 678 O O . GLN A 1 88 ? -13.904 11.343 17.519 1.00 98.25 88 GLN A O 1
ATOM 683 N N . LYS A 1 89 ? -14.187 10.230 19.454 1.00 97.81 89 LYS A N 1
ATOM 684 C CA . LYS A 1 89 ? -12.932 9.470 19.347 1.00 97.81 89 LYS A CA 1
ATOM 685 C C . LYS A 1 89 ? -12.980 8.462 18.200 1.00 97.81 89 LYS A C 1
ATOM 687 O O . LYS A 1 89 ? -12.002 8.343 17.466 1.00 97.81 89 LYS A O 1
ATOM 692 N N . VAL A 1 90 ? -14.115 7.784 18.005 1.00 97.75 90 VAL A N 1
ATOM 693 C CA . VAL A 1 90 ? -14.320 6.878 16.862 1.00 97.75 90 VAL A CA 1
ATOM 694 C C . VAL A 1 90 ? -14.199 7.641 15.545 1.00 97.75 90 VAL A C 1
ATOM 696 O O . VAL A 1 90 ? -13.459 7.203 14.666 1.00 97.75 90 VAL A O 1
ATOM 699 N N . VAL A 1 91 ? -14.856 8.798 15.416 1.00 98.31 91 VAL A N 1
ATOM 700 C CA . VAL A 1 91 ? -14.752 9.648 14.217 1.00 98.31 91 VAL A CA 1
ATOM 701 C C . VAL A 1 91 ? -13.300 10.044 13.956 1.00 98.31 91 VAL A C 1
ATOM 703 O O . VAL A 1 91 ? -12.828 9.904 12.829 1.00 98.31 91 VAL A O 1
ATOM 706 N N . PHE A 1 92 ? -12.577 10.481 14.990 1.00 98.19 92 PHE A N 1
ATOM 707 C CA . PHE A 1 92 ? -11.184 10.896 14.859 1.00 98.19 92 PHE A CA 1
ATOM 708 C C . PHE A 1 92 ? -10.278 9.761 14.363 1.00 98.19 92 PHE A C 1
ATOM 710 O O . PHE A 1 92 ? -9.620 9.906 13.334 1.00 98.19 92 PHE A O 1
ATOM 717 N N . TYR A 1 93 ? -10.263 8.614 15.051 1.00 98.12 93 TYR A N 1
ATOM 718 C CA . TYR A 1 93 ? -9.374 7.508 14.681 1.00 98.12 93 TYR A CA 1
ATOM 719 C C . TYR A 1 93 ? -9.778 6.839 13.364 1.00 98.12 93 TYR A C 1
ATOM 721 O O . TYR A 1 93 ? -8.907 6.390 12.623 1.00 98.12 93 TYR A O 1
ATOM 729 N N . THR A 1 94 ? -11.067 6.848 13.016 1.00 98.50 94 THR A N 1
ATOM 730 C CA . THR A 1 94 ? -11.530 6.400 11.692 1.00 98.50 94 THR A CA 1
ATOM 731 C C . THR A 1 94 ? -11.037 7.337 10.589 1.00 98.50 94 THR A C 1
ATOM 733 O O . THR A 1 94 ? -10.567 6.875 9.553 1.00 98.50 94 THR A O 1
ATOM 736 N N . ALA A 1 95 ? -11.093 8.656 10.804 1.00 98.19 95 ALA A N 1
ATOM 737 C CA . ALA A 1 95 ? -10.570 9.627 9.847 1.00 98.19 95 ALA A CA 1
ATOM 738 C C . ALA A 1 95 ? -9.047 9.508 9.684 1.00 98.19 95 ALA A C 1
ATOM 740 O O . ALA A 1 95 ? -8.553 9.549 8.558 1.00 98.19 95 ALA A O 1
ATOM 741 N N . LEU A 1 96 ? -8.309 9.300 10.783 1.00 97.94 96 LEU A N 1
ATOM 742 C CA . LEU A 1 96 ? -6.867 9.060 10.730 1.00 97.94 96 LEU A CA 1
ATOM 743 C C . LEU A 1 96 ? -6.542 7.759 9.983 1.00 97.94 96 LEU A C 1
ATOM 745 O O . LEU A 1 96 ? -5.669 7.765 9.125 1.00 97.94 96 LEU A O 1
ATOM 749 N N . TYR A 1 97 ? -7.282 6.676 10.237 1.00 98.31 97 TYR A N 1
ATOM 750 C CA . TYR A 1 97 ? -7.170 5.432 9.472 1.00 98.31 97 TYR A CA 1
ATOM 751 C C . TYR A 1 97 ? -7.376 5.673 7.966 1.00 98.31 97 TYR A C 1
ATOM 753 O O . TYR A 1 97 ? -6.524 5.296 7.164 1.00 98.31 97 TYR A O 1
ATOM 761 N N . HIS A 1 98 ? -8.443 6.377 7.569 1.00 98.31 98 HIS A N 1
ATOM 762 C CA . HIS A 1 98 ? -8.696 6.700 6.158 1.00 98.31 98 HIS A CA 1
ATOM 763 C C . HIS A 1 98 ? -7.601 7.567 5.522 1.00 98.31 98 HIS A C 1
ATOM 765 O O . HIS A 1 98 ? -7.345 7.447 4.327 1.00 98.31 98 HIS A O 1
ATOM 771 N N . ALA A 1 99 ? -6.933 8.420 6.297 1.00 97.25 99 ALA A N 1
ATOM 772 C CA . ALA A 1 99 ? -5.820 9.226 5.804 1.00 97.25 99 ALA A CA 1
ATOM 773 C C . ALA A 1 99 ? -4.515 8.424 5.619 1.00 97.25 99 ALA A C 1
ATOM 775 O O . ALA A 1 99 ? -3.566 8.952 5.044 1.00 97.25 99 ALA A O 1
ATOM 776 N N . LEU A 1 100 ? -4.454 7.178 6.109 1.00 97.38 100 LEU A N 1
ATOM 777 C CA . LEU A 1 100 ? -3.254 6.331 6.109 1.00 97.38 100 LEU A CA 1
ATOM 778 C C . LEU A 1 100 ? -3.332 5.118 5.180 1.00 97.38 100 LEU A C 1
ATOM 780 O O . LEU A 1 100 ? -2.316 4.461 4.969 1.00 97.38 100 LEU A O 1
ATOM 784 N N . ILE A 1 101 ? -4.503 4.806 4.620 1.00 97.44 101 ILE A N 1
ATOM 785 C CA . ILE A 1 101 ? -4.647 3.691 3.667 1.00 97.44 101 ILE A CA 1
ATOM 786 C C . ILE A 1 101 ? -4.081 4.008 2.273 1.00 97.44 101 ILE A C 1
ATOM 788 O O . ILE A 1 101 ? -3.887 3.089 1.486 1.00 97.44 101 ILE A O 1
ATOM 792 N N . HIS A 1 102 ? -3.790 5.280 1.980 1.00 96.62 102 HIS A N 1
ATOM 793 C CA . HIS A 1 102 ? -3.119 5.747 0.764 1.00 96.62 102 HIS A CA 1
ATOM 794 C C . HIS A 1 102 ? -2.117 6.862 1.099 1.00 96.62 102 HIS A C 1
ATOM 796 O O . HIS A 1 102 ? -2.325 7.569 2.090 1.00 96.62 102 HIS A O 1
ATOM 802 N N . PRO A 1 103 ? -1.087 7.111 0.263 1.00 97.19 103 PRO A N 1
ATOM 803 C CA . PRO A 1 103 ? -0.660 6.373 -0.944 1.00 97.19 103 PRO A CA 1
ATOM 804 C C . PRO A 1 103 ? -0.190 4.925 -0.697 1.00 97.19 103 PRO A C 1
ATOM 806 O O . PRO A 1 103 ? 0.212 4.581 0.412 1.00 97.19 103 PRO A O 1
ATOM 809 N N . ASN A 1 104 ? -0.199 4.085 -1.739 1.00 97.31 104 ASN A N 1
ATOM 810 C CA . ASN A 1 104 ? 0.145 2.656 -1.646 1.00 97.31 104 ASN A CA 1
ATOM 811 C C . ASN A 1 104 ? 1.619 2.393 -1.960 1.00 97.31 104 ASN A C 1
ATOM 813 O O . ASN A 1 104 ? 2.151 2.984 -2.900 1.00 97.31 104 ASN A O 1
ATOM 817 N N . LEU A 1 105 ? 2.242 1.453 -1.241 1.00 97.44 105 LEU A N 1
ATOM 818 C CA . LEU A 1 105 ? 3.536 0.891 -1.633 1.00 97.44 105 LEU A CA 1
ATOM 819 C C . LEU A 1 105 ? 3.381 0.141 -2.967 1.00 97.44 105 LEU A C 1
ATOM 821 O O . LEU A 1 105 ? 2.431 -0.617 -3.152 1.00 97.44 105 LEU A O 1
ATOM 825 N N . PHE A 1 106 ? 4.292 0.399 -3.900 1.00 97.75 106 PHE A N 1
ATOM 826 C CA . PHE A 1 106 ? 4.211 -0.035 -5.293 1.00 97.75 106 PHE A CA 1
ATOM 827 C C . PHE A 1 106 ? 5.328 -0.997 -5.700 1.00 97.75 106 PHE A C 1
ATOM 829 O O . PHE A 1 106 ? 5.138 -1.786 -6.622 1.00 97.75 106 PHE A O 1
ATOM 836 N N . ASN A 1 107 ? 6.486 -0.931 -5.039 1.00 98.38 107 ASN A N 1
ATOM 837 C CA . ASN A 1 107 ? 7.568 -1.878 -5.282 1.00 98.38 107 ASN A CA 1
ATOM 838 C C . ASN A 1 107 ? 7.397 -3.165 -4.470 1.00 98.38 107 ASN A C 1
ATOM 840 O O . ASN A 1 107 ? 6.867 -3.148 -3.361 1.00 98.38 107 ASN A O 1
ATOM 844 N N . ASP A 1 108 ? 7.944 -4.246 -5.012 1.00 98.56 108 ASP A N 1
ATOM 845 C CA . ASP A 1 108 ? 8.059 -5.546 -4.351 1.00 98.56 108 ASP A CA 1
ATOM 846 C C . ASP A 1 108 ? 9.102 -5.521 -3.218 1.00 98.56 108 ASP A C 1
ATOM 848 O O . ASP A 1 108 ? 9.883 -4.569 -3.093 1.00 98.56 108 ASP A O 1
ATOM 852 N N . VAL A 1 109 ? 9.168 -6.589 -2.412 1.00 98.00 109 VAL A N 1
ATOM 853 C CA . VAL A 1 109 ? 10.117 -6.714 -1.283 1.00 98.00 109 VAL A CA 1
ATOM 854 C C . VAL A 1 109 ? 11.584 -6.638 -1.717 1.00 98.00 109 VAL A C 1
ATOM 856 O O . VAL A 1 109 ? 12.433 -6.176 -0.957 1.00 98.00 109 VAL A O 1
ATOM 859 N N . ASN A 1 110 ? 11.882 -7.024 -2.961 1.00 97.81 110 ASN A N 1
ATOM 860 C CA . ASN A 1 110 ? 13.207 -6.906 -3.576 1.00 97.81 110 ASN A CA 1
ATOM 861 C C . ASN A 1 110 ? 13.497 -5.501 -4.159 1.00 97.81 110 ASN A C 1
ATOM 863 O O . ASN A 1 110 ? 14.545 -5.275 -4.767 1.00 97.81 110 ASN A O 1
ATOM 867 N N . GLY A 1 111 ? 12.567 -4.554 -3.998 1.00 98.19 111 GLY A N 1
ATOM 868 C CA . GLY A 1 111 ? 12.670 -3.173 -4.464 1.00 98.19 111 GLY A CA 1
ATOM 869 C C . GLY A 1 111 ? 12.244 -2.944 -5.915 1.00 98.19 111 GLY A C 1
ATOM 870 O O . GLY A 1 111 ? 12.244 -1.792 -6.352 1.00 98.19 111 GLY A O 1
ATOM 871 N N . GLN A 1 112 ? 11.896 -3.983 -6.679 1.00 98.56 112 GLN A N 1
ATOM 872 C CA . GLN A 1 112 ? 11.533 -3.839 -8.090 1.00 98.56 112 GLN A CA 1
ATOM 873 C C . GLN A 1 112 ? 10.147 -3.218 -8.289 1.00 98.56 112 GLN A C 1
ATOM 875 O O . GLN A 1 112 ? 9.216 -3.490 -7.534 1.00 98.56 112 GLN A O 1
ATOM 880 N N . TYR A 1 113 ? 10.011 -2.396 -9.329 1.00 98.25 113 TYR A N 1
ATOM 881 C CA . TYR A 1 113 ? 8.751 -1.800 -9.776 1.00 98.25 113 TYR A CA 1
ATOM 882 C C . TYR A 1 113 ? 8.798 -1.496 -11.286 1.00 98.25 113 TYR A C 1
ATOM 884 O O . TYR A 1 113 ? 9.888 -1.283 -11.832 1.00 98.25 113 TYR A O 1
ATOM 892 N N . PRO A 1 114 ? 7.648 -1.451 -11.983 1.00 97.31 114 PRO A N 1
ATOM 893 C CA . PRO A 1 114 ? 7.599 -0.996 -13.369 1.00 97.31 114 PRO A CA 1
ATOM 894 C C . PRO A 1 114 ? 7.776 0.526 -13.452 1.00 97.31 114 PRO A C 1
ATOM 896 O O . PRO A 1 114 ? 7.119 1.284 -12.735 1.00 97.31 114 PRO A O 1
ATOM 899 N N . ALA A 1 115 ? 8.670 0.974 -14.328 1.00 96.06 115 ALA A N 1
ATOM 900 C CA . ALA A 1 115 ? 8.902 2.388 -14.584 1.00 96.06 115 ALA A CA 1
ATOM 901 C C . ALA A 1 115 ? 7.706 3.034 -15.290 1.00 96.06 115 ALA A C 1
ATOM 903 O O . ALA A 1 115 ? 7.046 2.427 -16.131 1.00 96.06 115 ALA A O 1
ATOM 904 N N . MET A 1 116 ? 7.463 4.302 -14.984 1.00 94.00 116 MET A N 1
ATOM 905 C CA . MET A 1 116 ? 6.412 5.088 -15.614 1.00 94.00 116 MET A CA 1
ATOM 906 C C . MET A 1 116 ? 6.696 5.275 -17.116 1.00 94.00 116 MET A C 1
ATOM 908 O O . MET A 1 116 ? 7.840 5.505 -17.509 1.00 94.00 116 MET A O 1
ATOM 912 N N . GLU A 1 117 ? 5.653 5.175 -17.950 1.00 90.94 117 GLU A N 1
ATOM 913 C CA . GLU A 1 117 ? 5.710 5.365 -19.415 1.00 90.94 117 GLU A CA 1
ATOM 914 C C . GLU A 1 117 ? 6.746 4.480 -20.153 1.00 90.94 117 GLU A C 1
ATOM 916 O O . GLU A 1 117 ? 7.233 4.841 -21.228 1.00 90.94 117 GLU A O 1
ATOM 921 N N . SER A 1 118 ? 7.122 3.316 -19.603 1.00 92.12 118 SER A N 1
ATOM 922 C CA . SER A 1 118 ? 8.012 2.369 -20.292 1.00 92.12 118 SER A CA 1
ATOM 923 C C . SER A 1 118 ? 7.861 0.928 -19.799 1.00 92.12 118 SER A C 1
ATOM 925 O O . SER A 1 118 ? 7.375 0.688 -18.702 1.00 92.12 118 SER A O 1
ATOM 927 N N . ASP A 1 119 ? 8.384 -0.031 -20.565 1.00 92.25 119 ASP A N 1
ATOM 928 C CA . ASP A 1 119 ? 8.414 -1.454 -20.182 1.00 92.25 119 ASP A CA 1
ATOM 929 C C . ASP A 1 119 ? 9.609 -1.817 -19.277 1.00 92.25 119 ASP A C 1
ATOM 931 O O . ASP A 1 119 ? 9.956 -2.988 -19.107 1.00 92.25 119 ASP A O 1
ATOM 935 N N . LYS A 1 120 ? 10.319 -0.819 -18.738 1.00 96.81 120 LYS A N 1
ATOM 936 C CA . LYS A 1 120 ? 11.499 -1.063 -17.903 1.00 96.81 120 LYS A CA 1
ATOM 937 C C . LYS A 1 120 ? 11.079 -1.424 -16.488 1.00 96.81 120 LYS A C 1
ATOM 939 O O . LYS A 1 120 ? 10.222 -0.775 -15.901 1.00 96.81 120 LYS A O 1
ATOM 944 N N . ILE A 1 121 ? 11.782 -2.386 -15.905 1.00 98.12 121 ILE A N 1
ATOM 945 C CA . ILE A 1 121 ? 11.740 -2.644 -14.467 1.00 98.12 121 ILE A CA 1
ATOM 946 C C . ILE A 1 121 ? 12.932 -1.941 -13.827 1.00 98.12 121 ILE A C 1
ATOM 948 O O . ILE A 1 121 ? 14.072 -2.116 -14.263 1.00 98.12 121 ILE A O 1
ATOM 952 N N . LEU A 1 122 ? 12.663 -1.132 -12.808 1.00 97.81 122 LEU A N 1
ATOM 953 C CA . LEU A 1 122 ? 13.674 -0.434 -12.020 1.00 97.81 122 LEU A CA 1
ATOM 954 C C . LEU A 1 122 ? 13.641 -0.940 -10.580 1.00 97.81 122 LEU A C 1
ATOM 956 O O . LEU A 1 122 ? 12.684 -1.584 -10.159 1.00 97.81 122 LEU A O 1
ATOM 960 N N . THR A 1 123 ? 14.689 -0.634 -9.820 1.00 98.00 123 THR A N 1
ATOM 961 C CA . THR A 1 123 ? 14.797 -0.998 -8.404 1.00 98.00 123 THR A CA 1
ATOM 962 C C . THR A 1 123 ? 14.920 0.262 -7.562 1.00 98.00 123 THR A C 1
ATOM 964 O O . THR A 1 123 ? 15.763 1.117 -7.835 1.00 98.00 123 THR A O 1
ATOM 967 N N . SER A 1 124 ? 14.083 0.379 -6.535 1.00 95.62 124 SER A N 1
ATOM 968 C CA . SER A 1 124 ? 14.139 1.454 -5.548 1.00 95.62 124 SER A CA 1
ATOM 969 C C . SER A 1 124 ? 14.917 1.002 -4.314 1.00 95.62 124 SER A C 1
ATOM 971 O O . SER A 1 124 ? 14.771 -0.129 -3.860 1.00 95.62 124 SER A O 1
ATOM 973 N N . GLY A 1 125 ? 15.725 1.899 -3.742 1.00 92.81 125 GLY A N 1
ATOM 974 C CA . GLY A 1 125 ? 16.377 1.685 -2.442 1.00 92.81 125 GLY A CA 1
ATOM 975 C C . GLY A 1 125 ? 15.513 2.080 -1.235 1.00 92.81 125 GLY A C 1
ATOM 976 O O . GLY A 1 125 ? 15.966 1.969 -0.100 1.00 92.81 125 GLY A O 1
ATOM 977 N N . ALA A 1 126 ? 14.305 2.590 -1.476 1.00 93.75 126 ALA A N 1
ATOM 978 C CA . ALA A 1 126 ? 13.334 3.025 -0.470 1.00 93.75 126 ALA A CA 1
ATOM 979 C C . ALA A 1 126 ? 11.903 2.702 -0.938 1.00 93.75 126 ALA A C 1
ATOM 981 O O . ALA A 1 126 ? 11.723 2.163 -2.033 1.00 93.75 126 ALA A O 1
ATOM 982 N N . GLY A 1 127 ? 10.874 3.047 -0.159 1.00 96.50 127 GLY A N 1
ATOM 983 C CA . GLY A 1 127 ? 9.492 2.804 -0.576 1.00 96.50 127 GLY A CA 1
ATOM 98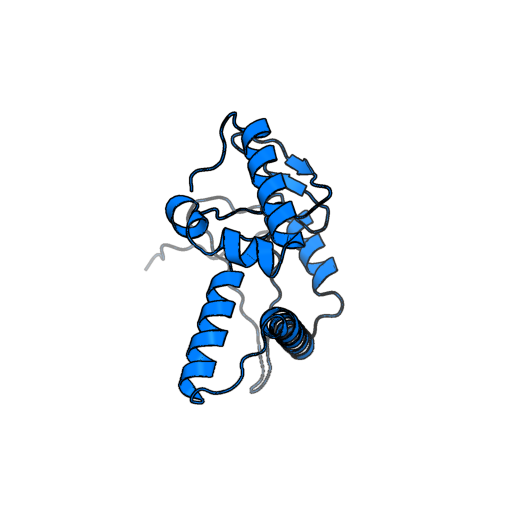4 C C . GLY A 1 127 ? 9.120 3.599 -1.834 1.00 96.50 127 GLY A C 1
ATOM 985 O O . GLY A 1 127 ? 9.123 4.828 -1.824 1.00 96.50 127 GLY A O 1
ATOM 986 N N . ARG A 1 128 ? 8.775 2.904 -2.920 1.00 97.88 128 ARG A N 1
ATOM 987 C CA . ARG A 1 128 ? 8.152 3.474 -4.119 1.00 97.88 128 ARG A CA 1
ATOM 988 C C . ARG A 1 128 ? 6.649 3.522 -3.885 1.00 97.88 128 ARG A C 1
ATOM 990 O O . ARG A 1 128 ? 6.049 2.479 -3.663 1.00 9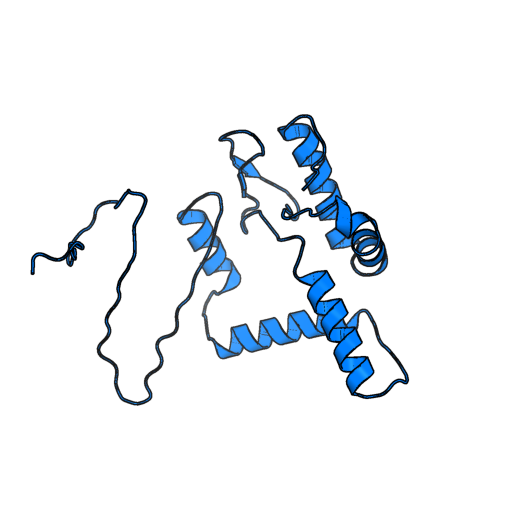7.88 128 ARG A O 1
ATOM 997 N N . TYR A 1 129 ? 6.035 4.696 -3.959 1.00 98.19 129 TYR A N 1
ATOM 998 C CA . TYR A 1 129 ? 4.597 4.872 -3.746 1.00 98.19 129 TYR A CA 1
ATOM 999 C C . TYR A 1 129 ? 3.851 5.243 -5.034 1.00 98.19 129 TYR A C 1
ATOM 1001 O O . TYR A 1 129 ? 4.427 5.844 -5.943 1.00 98.19 129 TYR A O 1
ATOM 1009 N N . THR A 1 130 ? 2.563 4.894 -5.083 1.00 96.69 130 THR A N 1
ATOM 1010 C CA . THR A 1 130 ? 1.595 5.251 -6.135 1.00 96.69 130 THR A CA 1
ATOM 1011 C C . THR A 1 130 ? 0.219 5.578 -5.526 1.00 96.69 130 THR A C 1
ATOM 1013 O O . THR A 1 130 ? 0.056 5.510 -4.309 1.00 96.69 130 THR A O 1
ATOM 1016 N N . VAL A 1 131 ? -0.784 5.903 -6.352 1.00 96.56 131 VAL A N 1
ATOM 1017 C CA . VAL A 1 131 ? -2.103 6.445 -5.948 1.00 96.56 131 VAL A CA 1
ATOM 1018 C C . VAL A 1 131 ? -1.964 7.852 -5.360 1.00 96.56 131 VAL A C 1
ATOM 1020 O O . VAL A 1 131 ? -2.183 8.100 -4.173 1.00 96.56 131 VAL A O 1
ATOM 1023 N N . PHE A 1 132 ? -1.564 8.793 -6.211 1.00 97.31 132 PHE A N 1
ATOM 1024 C CA . PHE A 1 132 ? -1.308 10.175 -5.830 1.00 97.31 132 PHE A CA 1
ATOM 1025 C C . PHE A 1 132 ? -2.456 11.083 -6.281 1.00 97.31 132 PHE A C 1
ATOM 1027 O O . PHE A 1 132 ? -2.306 11.828 -7.240 1.00 97.31 132 PHE A O 1
ATOM 1034 N N . SER A 1 133 ? -3.572 11.102 -5.534 1.00 97.12 133 SER A N 1
ATOM 1035 C CA . SER A 1 133 ? -4.711 12.018 -5.777 1.00 97.12 133 SER A CA 1
ATOM 1036 C C . SER A 1 133 ? -4.382 13.469 -5.391 1.00 97.12 133 SER A C 1
ATOM 1038 O O . SER A 1 133 ? -5.019 14.075 -4.525 1.00 97.12 133 SER A O 1
ATOM 1040 N N . LEU A 1 134 ? -3.341 14.029 -6.012 1.00 97.06 134 LEU A N 1
ATOM 1041 C CA . LEU A 1 134 ? -2.656 15.238 -5.563 1.00 97.06 134 LEU A CA 1
ATOM 1042 C C . LEU A 1 134 ? -3.520 16.476 -5.647 1.00 97.06 134 LEU A C 1
ATOM 1044 O O . LEU A 1 134 ? -3.272 17.400 -4.883 1.00 97.06 134 LEU A O 1
ATOM 1048 N N . TRP A 1 135 ? -4.536 16.505 -6.514 1.00 97.19 135 TRP A N 1
ATOM 1049 C CA . TRP A 1 135 ? -5.491 17.608 -6.509 1.00 97.19 135 TRP A CA 1
ATOM 1050 C C . TRP A 1 135 ? -6.200 17.727 -5.157 1.00 97.19 135 TRP A C 1
ATOM 1052 O O . TRP A 1 135 ? -6.443 18.847 -4.734 1.00 97.19 135 TRP A O 1
ATOM 1062 N N . ASP A 1 136 ? -6.466 16.626 -4.450 1.00 97.81 136 ASP A N 1
ATOM 1063 C CA . ASP A 1 136 ? -7.109 16.617 -3.131 1.00 97.81 136 ASP A CA 1
ATOM 1064 C C . ASP A 1 136 ? -6.096 16.638 -1.987 1.00 97.81 136 ASP A C 1
ATOM 1066 O O . ASP A 1 136 ? -6.165 17.483 -1.089 1.00 97.81 136 ASP A O 1
ATOM 1070 N N . THR A 1 137 ? -5.140 15.710 -2.018 1.00 97.75 137 THR A N 1
ATOM 1071 C CA . THR A 1 137 ? -4.300 15.370 -0.862 1.00 97.75 137 THR A CA 1
ATOM 1072 C C . THR A 1 137 ? -3.252 16.430 -0.543 1.00 97.75 137 THR A C 1
ATOM 1074 O O . THR A 1 137 ? -2.789 16.495 0.599 1.00 97.75 137 THR A O 1
ATOM 1077 N N . TYR A 1 138 ? -2.908 17.309 -1.497 1.00 96.62 138 TYR A N 1
ATOM 1078 C CA . TYR A 1 138 ? -2.000 18.432 -1.237 1.00 96.62 138 TYR A CA 1
ATOM 1079 C C . TYR A 1 138 ? -2.572 19.447 -0.244 1.00 96.62 138 TYR A C 1
ATOM 1081 O O . TYR A 1 138 ? -1.828 20.301 0.225 1.00 96.62 138 TYR A O 1
ATOM 1089 N N . ARG A 1 139 ? -3.884 19.425 0.034 1.00 97.69 139 ARG A N 1
ATOM 1090 C CA . ARG A 1 139 ? -4.550 20.417 0.894 1.00 97.69 139 ARG A CA 1
ATOM 1091 C C . ARG A 1 139 ? -4.385 20.127 2.381 1.00 97.69 139 ARG A C 1
ATOM 1093 O O . ARG A 1 139 ? -4.405 21.066 3.172 1.00 97.69 139 ARG A O 1
ATOM 1100 N N . ASN A 1 140 ? -4.286 18.853 2.762 1.00 96.06 140 ASN A N 1
ATOM 1101 C CA . ASN A 1 140 ? -4.236 18.445 4.167 1.00 96.06 140 ASN A CA 1
ATOM 1102 C C . ASN A 1 140 ? -3.430 17.160 4.421 1.00 96.06 140 ASN A C 1
ATOM 1104 O O . ASN A 1 140 ? -2.643 17.134 5.367 1.00 96.06 140 ASN A O 1
ATOM 1108 N N . VAL A 1 141 ? -3.592 16.109 3.608 1.00 97.69 141 VAL A N 1
ATOM 1109 C CA . VAL A 1 141 ? -2.986 14.794 3.866 1.00 97.69 141 VAL A CA 1
ATOM 1110 C C . VAL A 1 141 ? -1.465 14.886 3.832 1.00 97.69 141 VAL A C 1
ATOM 1112 O O . VAL A 1 141 ? -0.819 14.460 4.781 1.00 97.69 141 VAL A O 1
ATOM 1115 N N . HIS A 1 142 ? -0.866 15.498 2.808 1.00 97.94 142 HIS A N 1
ATOM 1116 C CA . HIS A 1 142 ? 0.598 15.578 2.731 1.00 97.94 142 HIS A CA 1
ATOM 1117 C C . HIS A 1 142 ? 1.215 16.467 3.819 1.00 97.94 142 HIS A C 1
ATOM 1119 O O . HIS A 1 142 ? 2.306 16.167 4.308 1.00 97.94 142 HIS A O 1
ATOM 1125 N N . GLN A 1 143 ? 0.525 17.522 4.259 1.00 97.75 143 GLN A N 1
ATOM 1126 C CA . GLN A 1 143 ? 0.935 18.316 5.421 1.00 97.75 143 GLN A CA 1
ATOM 1127 C C . GLN A 1 143 ? 0.879 17.484 6.702 1.00 97.75 143 GLN A C 1
ATOM 1129 O O . GLN A 1 143 ? 1.841 17.472 7.466 1.00 97.75 143 GLN A O 1
ATOM 1134 N N . MET A 1 144 ? -0.219 16.757 6.920 1.00 97.81 144 MET A N 1
ATOM 1135 C CA . MET A 1 144 ? -0.376 15.860 8.063 1.00 97.81 144 MET A CA 1
ATOM 1136 C C . MET A 1 144 ? 0.717 14.783 8.070 1.00 97.81 144 MET A C 1
ATOM 1138 O O . MET A 1 144 ? 1.364 14.577 9.094 1.00 97.81 144 MET A O 1
ATOM 1142 N N . LEU A 1 145 ? 0.968 14.133 6.931 1.00 98.00 145 LEU A N 1
ATOM 1143 C CA . LEU A 1 145 ? 2.022 13.129 6.784 1.00 98.00 145 LEU A CA 1
ATOM 1144 C C . LEU A 1 145 ? 3.410 13.726 7.036 1.00 98.00 145 LEU A C 1
ATOM 1146 O O . LEU A 1 145 ? 4.222 13.089 7.693 1.00 98.00 145 LEU A O 1
ATOM 1150 N N . SER A 1 146 ? 3.670 14.962 6.602 1.00 97.75 146 SER A N 1
ATOM 1151 C CA . SER A 1 146 ? 4.948 15.641 6.871 1.00 97.75 146 SER A CA 1
ATOM 1152 C C . SER A 1 146 ? 5.203 15.856 8.368 1.00 97.75 146 SER A C 1
ATOM 1154 O O . SER A 1 146 ? 6.354 15.862 8.794 1.00 97.75 146 SER A O 1
ATOM 1156 N N . LEU A 1 147 ? 4.143 16.043 9.162 1.00 97.38 147 LEU A N 1
ATOM 1157 C CA . LEU A 1 147 ? 4.234 16.254 10.608 1.00 97.38 147 LEU A CA 1
ATOM 1158 C C . LEU A 1 147 ? 4.281 14.936 11.389 1.00 97.38 147 LEU A C 1
ATOM 1160 O O . LEU A 1 147 ? 5.078 14.794 12.311 1.00 97.38 147 LEU A O 1
ATOM 1164 N N . LEU A 1 148 ? 3.407 13.991 11.042 1.00 97.06 148 LEU A N 1
ATOM 1165 C CA . LEU A 1 148 ? 3.167 12.787 11.840 1.00 97.06 148 LEU A CA 1
ATOM 1166 C C . LEU A 1 148 ? 3.930 11.554 11.329 1.00 97.06 148 LEU A C 1
ATOM 1168 O O . LEU A 1 148 ? 4.271 10.674 12.121 1.00 97.06 148 LEU A O 1
ATOM 1172 N N . TYR A 1 149 ? 4.206 11.482 10.023 1.00 97.38 149 TYR A N 1
ATOM 1173 C CA . TYR A 1 149 ? 4.814 10.334 9.331 1.00 97.38 149 TYR A CA 1
ATOM 1174 C C . TYR A 1 149 ? 5.905 10.779 8.332 1.00 97.38 149 TYR A C 1
ATOM 1176 O O . TYR A 1 149 ? 5.843 10.423 7.146 1.00 97.38 149 TYR A O 1
ATOM 1184 N N . PRO A 1 150 ? 6.899 11.577 8.770 1.00 97.44 150 PRO A N 1
ATOM 1185 C CA . PRO A 1 150 ? 7.847 12.235 7.872 1.00 97.44 150 PRO A CA 1
ATOM 1186 C C . PRO A 1 150 ? 8.666 11.250 7.029 1.00 97.44 150 PRO A C 1
ATOM 1188 O O . PRO A 1 150 ? 9.017 11.569 5.894 1.00 97.44 150 PRO A O 1
ATOM 1191 N N . GLU A 1 151 ? 8.928 10.039 7.530 1.00 96.19 151 GLU A N 1
ATOM 1192 C CA . GLU A 1 151 ? 9.657 9.011 6.781 1.00 96.19 151 GLU A CA 1
ATOM 1193 C C . GLU A 1 151 ? 8.865 8.544 5.552 1.00 96.19 151 GLU A C 1
ATOM 1195 O O . GLU A 1 151 ? 9.408 8.463 4.451 1.00 96.19 151 GLU A O 1
ATOM 1200 N N . LYS A 1 152 ? 7.555 8.306 5.717 1.00 96.31 152 LYS A N 1
ATOM 1201 C CA . LYS A 1 152 ? 6.665 7.917 4.613 1.00 96.31 152 LYS A CA 1
ATOM 1202 C C . LYS A 1 152 ? 6.523 9.054 3.606 1.00 96.31 152 LYS A C 1
ATOM 1204 O O . LYS A 1 152 ? 6.603 8.825 2.403 1.00 96.31 152 LYS A O 1
ATOM 1209 N N . GLN A 1 153 ? 6.365 10.285 4.093 1.00 97.88 153 GLN A N 1
ATOM 1210 C CA . GLN A 1 153 ? 6.262 11.457 3.227 1.00 97.88 153 GLN A CA 1
ATOM 1211 C C . GLN A 1 153 ? 7.544 11.686 2.410 1.00 97.88 153 GLN A C 1
ATOM 1213 O O . GLN A 1 153 ? 7.461 12.058 1.240 1.00 97.88 153 GLN A O 1
ATOM 1218 N N . LEU A 1 154 ? 8.725 11.440 2.985 1.00 98.12 154 LEU A N 1
ATOM 1219 C CA . LEU A 1 154 ? 9.994 11.537 2.262 1.00 98.12 154 LEU A CA 1
ATOM 1220 C C . LEU A 1 154 ? 10.055 10.543 1.096 1.00 98.12 154 LEU A C 1
ATOM 1222 O O . LEU A 1 154 ? 10.428 10.920 -0.016 1.00 98.12 154 LEU A O 1
ATOM 1226 N N . ASP A 1 155 ? 9.652 9.297 1.328 1.00 98.19 155 ASP A N 1
ATOM 1227 C CA . ASP A 1 155 ? 9.611 8.263 0.292 1.00 98.19 155 ASP A CA 1
ATOM 1228 C C . ASP A 1 155 ? 8.559 8.559 -0.792 1.00 98.19 155 ASP A C 1
ATOM 1230 O O . ASP A 1 155 ? 8.807 8.351 -1.983 1.00 98.19 155 ASP A O 1
ATOM 1234 N N . MET A 1 156 ? 7.427 9.164 -0.423 1.00 98.06 156 MET A N 1
ATOM 1235 C CA . MET A 1 156 ? 6.444 9.680 -1.384 1.00 98.06 156 MET A CA 1
ATOM 1236 C C . MET A 1 156 ? 7.021 10.810 -2.246 1.00 98.06 156 MET A C 1
ATOM 1238 O O . MET A 1 156 ? 6.836 10.812 -3.461 1.00 98.06 156 MET A O 1
ATOM 1242 N N . VAL A 1 157 ? 7.762 11.756 -1.660 1.00 97.69 157 VAL A N 1
ATOM 1243 C CA . VAL A 1 157 ? 8.413 12.836 -2.423 1.00 97.69 157 VAL A CA 1
ATOM 1244 C C . VAL A 1 157 ? 9.483 12.286 -3.362 1.00 97.69 157 VAL A C 1
ATOM 1246 O O . VAL A 1 157 ? 9.525 12.684 -4.526 1.00 97.69 157 VAL A O 1
ATOM 1249 N N . ARG A 1 158 ? 10.304 11.333 -2.902 1.00 97.81 158 ARG A N 1
ATOM 1250 C CA . ARG A 1 158 ? 11.263 10.618 -3.762 1.00 97.81 158 ARG A CA 1
ATOM 1251 C C . ARG A 1 158 ? 10.555 9.943 -4.931 1.00 97.81 158 ARG A C 1
ATOM 1253 O O . ARG A 1 158 ? 10.961 10.132 -6.071 1.00 97.81 158 ARG A O 1
ATOM 1260 N N . SER A 1 159 ? 9.437 9.273 -4.657 1.00 98.00 159 SER A N 1
ATOM 1261 C CA . SER A 1 159 ? 8.601 8.646 -5.681 1.00 98.00 159 SER A CA 1
ATOM 1262 C C . SER A 1 159 ? 8.105 9.653 -6.726 1.00 98.00 159 SER A C 1
ATOM 1264 O O . SER A 1 159 ? 8.205 9.389 -7.922 1.00 98.00 159 SER A O 1
ATOM 1266 N N . MET A 1 160 ? 7.618 10.827 -6.315 1.00 97.88 160 MET A N 1
ATOM 1267 C CA . MET A 1 160 ? 7.192 11.869 -7.261 1.00 97.88 160 MET A CA 1
ATOM 1268 C C . MET A 1 160 ? 8.361 12.396 -8.110 1.00 97.88 160 MET A C 1
ATOM 1270 O O . MET A 1 160 ? 8.202 12.625 -9.308 1.00 97.88 160 MET A O 1
ATOM 1274 N N . VAL A 1 161 ? 9.548 12.558 -7.518 1.00 97.50 161 VAL A N 1
ATOM 1275 C CA . VAL A 1 161 ? 10.761 12.974 -8.242 1.00 97.50 161 VAL A CA 1
ATOM 1276 C C . VAL A 1 161 ? 11.206 11.912 -9.250 1.00 97.50 161 VAL A C 1
ATOM 1278 O O . VAL A 1 161 ? 11.608 12.259 -10.359 1.00 97.50 161 VAL A O 1
ATOM 1281 N N . ASP A 1 162 ? 11.130 10.633 -8.894 1.00 96.94 162 ASP A N 1
ATOM 1282 C CA . ASP A 1 162 ? 11.491 9.548 -9.804 1.00 96.94 162 ASP A CA 1
ATOM 1283 C C . ASP A 1 162 ? 10.470 9.417 -10.945 1.00 96.94 162 ASP A C 1
ATOM 1285 O O . ASP A 1 162 ? 10.882 9.349 -12.099 1.00 96.94 162 ASP A O 1
ATOM 1289 N N . MET A 1 163 ? 9.164 9.583 -10.679 1.00 96.88 163 MET A N 1
ATOM 1290 C CA . MET A 1 163 ? 8.139 9.714 -11.735 1.00 96.88 163 MET A CA 1
ATOM 1291 C C . MET A 1 163 ? 8.466 10.838 -12.726 1.00 96.88 163 MET A C 1
ATOM 1293 O O . MET A 1 163 ? 8.322 10.650 -13.932 1.00 96.88 163 MET A O 1
ATOM 1297 N N . TYR A 1 164 ? 8.959 11.986 -12.246 1.00 97.06 164 TYR A N 1
ATOM 1298 C CA . TYR A 1 164 ? 9.412 13.074 -13.118 1.00 97.06 164 TYR A CA 1
ATOM 1299 C C . TYR A 1 164 ? 10.625 12.687 -13.969 1.00 97.06 164 TYR A C 1
ATOM 1301 O O . TYR A 1 164 ? 10.662 13.012 -15.153 1.00 97.06 164 TYR A O 1
ATOM 1309 N N . LYS A 1 165 ? 11.610 11.980 -13.409 1.00 96.12 165 LYS A N 1
ATOM 1310 C CA . LYS A 1 165 ? 12.771 11.509 -14.185 1.00 96.12 165 LYS A CA 1
ATOM 1311 C C . LYS A 1 165 ? 12.383 10.454 -15.225 1.00 96.12 165 LYS A C 1
ATOM 1313 O O . LYS A 1 165 ? 13.003 10.405 -16.282 1.00 96.12 165 LYS A O 1
ATOM 1318 N N . GLU A 1 166 ? 11.402 9.614 -14.906 1.00 95.75 166 GLU A N 1
ATOM 1319 C CA . GLU A 1 166 ? 10.911 8.530 -15.762 1.00 95.75 166 GLU A CA 1
ATOM 1320 C C . GLU A 1 166 ? 10.036 9.061 -16.912 1.00 95.75 166 GLU A C 1
ATOM 1322 O O . GLU A 1 166 ? 10.248 8.684 -18.061 1.00 95.75 166 GLU A O 1
ATOM 1327 N N . SER A 1 167 ? 9.096 9.969 -16.620 1.00 94.62 167 SER A N 1
ATOM 1328 C CA . SER A 1 167 ? 8.059 10.426 -17.566 1.00 94.62 167 SER A CA 1
ATOM 1329 C C . SER A 1 167 ? 8.245 11.854 -18.103 1.00 94.62 167 SER A C 1
ATOM 1331 O O . SER A 1 167 ? 7.576 12.260 -19.053 1.00 94.62 167 SER A O 1
ATOM 1333 N N . GLY A 1 168 ? 9.128 12.650 -17.493 1.00 95.88 168 GLY A N 1
ATOM 1334 C CA . GLY A 1 168 ? 9.337 14.070 -17.803 1.00 95.88 168 GLY A CA 1
ATOM 1335 C C . GLY A 1 168 ? 8.400 15.042 -17.074 1.00 95.88 168 GLY A C 1
ATOM 1336 O O . GLY A 1 168 ? 8.561 16.255 -17.222 1.00 95.88 168 GLY A O 1
ATOM 1337 N N . TRP A 1 169 ? 7.445 14.553 -16.273 1.00 94.75 169 TRP A N 1
ATOM 1338 C CA . TRP A 1 169 ? 6.482 15.382 -15.536 1.00 94.75 169 TRP A CA 1
ATOM 1339 C C . TRP A 1 169 ? 6.255 14.863 -14.115 1.00 94.75 169 TRP A C 1
ATOM 1341 O O . TRP A 1 169 ? 6.296 13.665 -13.859 1.00 94.75 169 TRP A O 1
ATOM 1351 N N . LEU A 1 170 ? 5.983 15.769 -13.172 1.00 96.06 170 LEU A N 1
ATOM 1352 C CA . LEU A 1 170 ? 5.486 15.358 -11.857 1.00 96.06 170 LEU A CA 1
ATOM 1353 C C . LEU A 1 170 ? 4.084 14.737 -11.991 1.00 96.06 170 LEU A C 1
ATOM 1355 O O . LEU A 1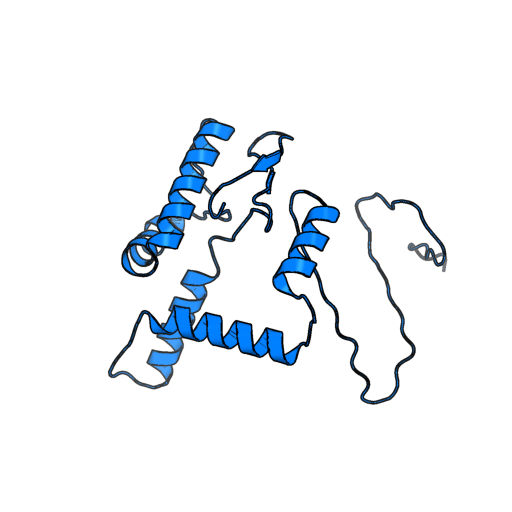 170 ? 3.308 15.180 -12.850 1.00 96.06 170 LEU A O 1
ATOM 1359 N N . PRO A 1 171 ? 3.734 13.756 -11.138 1.00 94.62 171 PRO A N 1
ATOM 1360 C CA . PRO A 1 171 ? 2.410 13.149 -11.155 1.00 94.62 171 PRO A CA 1
ATOM 1361 C C . PRO A 1 171 ? 1.324 14.185 -10.850 1.00 94.62 171 PRO A C 1
ATOM 1363 O O . PRO A 1 171 ? 1.542 15.147 -10.110 1.00 94.62 171 PRO A O 1
ATOM 1366 N N . LYS A 1 172 ? 0.141 13.978 -11.434 1.00 88.69 172 LYS A N 1
ATOM 1367 C CA . LYS A 1 172 ? -1.048 14.815 -11.201 1.00 88.69 172 LYS A CA 1
ATOM 1368 C C . LYS A 1 172 ? -2.145 14.060 -10.456 1.00 88.69 172 LYS A C 1
ATOM 1370 O O . LYS A 1 172 ? -2.781 14.651 -9.583 1.00 88.69 172 LYS A O 1
ATOM 1375 N N . TRP A 1 173 ? -2.373 12.805 -10.844 1.00 88.44 173 TRP A N 1
ATOM 1376 C CA . TRP A 1 173 ? -3.362 11.896 -10.278 1.00 88.44 173 TRP A CA 1
ATOM 1377 C C . TRP A 1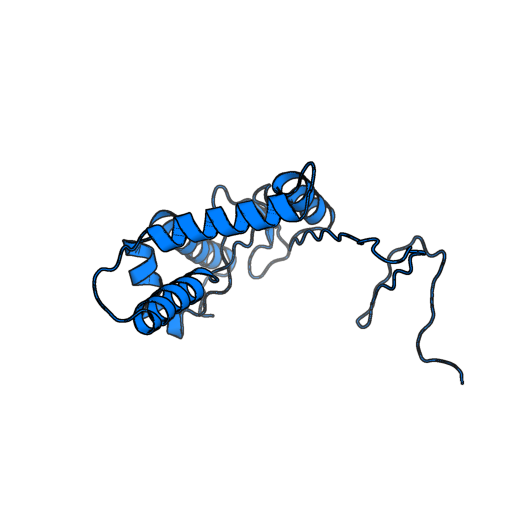 173 ? -2.869 10.454 -10.420 1.00 88.44 173 TRP A C 1
ATOM 1379 O O . TRP A 1 173 ? -2.415 10.144 -11.546 1.00 88.44 173 TRP A O 1
#

pLDDT: mean 93.1, std 9.91, range [43.94, 98.56]

Sequence (173 aa):
TAGTRKIYTRYGRDIAGDDIGAYFSYDVKAGETIEVQIGVSFVSTANARENLEAEQNGFQFDKVRTAARESWEKELARVGIEGGTADQKVVFYTALYHALIHPNLFNDVNGQYPAMESDKILTSGAGRYTVFSLWDTYRNVHQMLSLLYPEKQLDMVRSMVDMYKESGWLPKW

Foldseek 3Di:
DPDPDDDDPDDDDDDDDDDDDDDDDDDDDVPDDDDDDWFDAPQDPVLSVVLRCVPAPVHDPVVVVVVVVVVLCVLLVLDDDDDDDPVVVVVVSVVVVVLPVDFDFHAGPQQWHQFPPDRDIDGDPAGQTDDCCPVPCVVPSLVVCCPRPVRVSVNPVVNQVSNCVRPVDGDND

Secondary structure (DSSP, 8-state):
---S----SS--S---SSS----------TT----------SS-HHHHHHHHHHHSTT--HHHHHHHHHHHHHHHHTTS---SS-HHHHHHHHHHHHHHHS-SEE-S-TTSEEEPTTSS-EEE-SS--EE---HHHHTTTHHHHHHHH-HHHHHHHHHHHHHHHHHHSS----